Protein AF-A0A8S2PVN3-F1 (afdb_monomer_lite)

pLDDT: mean 72.05, std 14.39, range [41.06, 93.88]

Structure (mmCIF, N/CA/C/O backbone):
data_AF-A0A8S2PVN3-F1
#
_entry.id   AF-A0A8S2PVN3-F1
#
loop_
_atom_site.group_PDB
_atom_site.id
_atom_site.type_symbol
_atom_site.label_atom_id
_atom_site.label_alt_id
_atom_site.label_comp_id
_atom_site.label_asym_id
_atom_site.label_entity_id
_atom_site.label_seq_id
_atom_site.pdbx_PDB_ins_code
_atom_site.Cartn_x
_atom_site.Cartn_y
_atom_site.Cartn_z
_atom_site.occupancy
_atom_site.B_iso_or_equiv
_atom_site.auth_seq_id
_atom_site.auth_comp_id
_atom_site.auth_asym_id
_atom_site.auth_atom_id
_atom_site.pdbx_PDB_model_num
ATOM 1 N N . MET A 1 1 ? 20.230 3.480 2.250 1.00 49.75 1 MET A N 1
ATOM 2 C CA . MET A 1 1 ? 20.666 3.196 0.863 1.00 49.75 1 MET A CA 1
ATOM 3 C C . MET A 1 1 ? 20.665 1.687 0.604 1.00 49.75 1 MET A C 1
ATOM 5 O O . MET A 1 1 ? 21.725 1.094 0.499 1.00 49.75 1 MET A O 1
ATOM 9 N N . ILE A 1 2 ? 19.498 1.040 0.556 1.00 51.28 2 ILE A N 1
ATOM 10 C CA . ILE A 1 2 ? 19.405 -0.414 0.280 1.00 51.28 2 ILE A CA 1
ATOM 11 C C . ILE A 1 2 ? 18.597 -0.680 -1.004 1.00 51.28 2 ILE A C 1
ATOM 13 O O . ILE A 1 2 ? 18.928 -1.591 -1.748 1.00 51.28 2 ILE A O 1
ATOM 17 N N . ILE A 1 3 ? 17.634 0.186 -1.348 1.00 53.41 3 ILE A N 1
ATOM 18 C CA . ILE A 1 3 ? 16.773 0.025 -2.537 1.00 53.41 3 ILE A CA 1
ATOM 19 C C . ILE A 1 3 ? 17.538 0.222 -3.861 1.00 53.41 3 ILE A C 1
ATOM 21 O O . ILE A 1 3 ? 17.327 -0.536 -4.799 1.00 53.41 3 ILE A O 1
ATOM 25 N N . ILE A 1 4 ? 18.470 1.182 -3.937 1.00 52.50 4 ILE A N 1
ATOM 26 C CA . ILE A 1 4 ? 19.218 1.477 -5.180 1.00 52.50 4 ILE A CA 1
ATOM 27 C C . ILE A 1 4 ? 20.134 0.308 -5.583 1.00 52.50 4 ILE A C 1
ATOM 29 O O . ILE A 1 4 ? 20.344 0.070 -6.766 1.00 52.5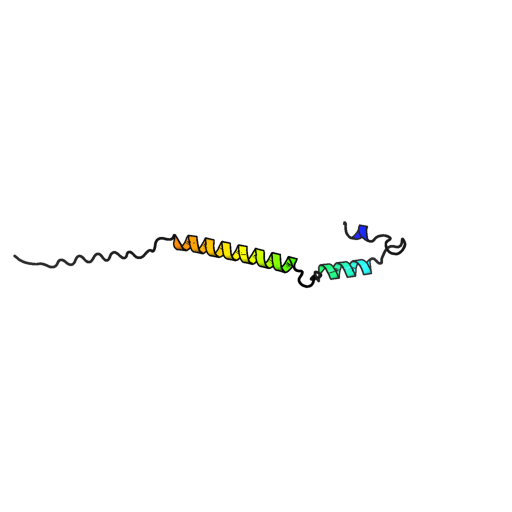0 4 ILE A O 1
ATOM 33 N N . ILE A 1 5 ? 20.649 -0.453 -4.611 1.00 53.19 5 ILE A N 1
ATOM 34 C CA . ILE A 1 5 ? 21.621 -1.525 -4.871 1.00 53.19 5 ILE A CA 1
ATOM 35 C C . ILE A 1 5 ? 20.957 -2.735 -5.545 1.00 53.19 5 ILE A C 1
ATOM 37 O O . ILE A 1 5 ? 21.614 -3.433 -6.309 1.00 53.19 5 ILE A O 1
ATOM 41 N N . ILE A 1 6 ? 19.661 -2.973 -5.313 1.00 60.12 6 ILE A N 1
ATOM 42 C CA . ILE A 1 6 ? 18.985 -4.181 -5.811 1.00 60.12 6 ILE A CA 1
ATOM 43 C C . ILE A 1 6 ? 18.770 -4.130 -7.332 1.00 60.12 6 ILE A C 1
ATOM 45 O O . ILE A 1 6 ? 18.754 -5.183 -7.952 1.00 60.12 6 ILE A O 1
ATOM 49 N N . PHE A 1 7 ? 18.663 -2.946 -7.948 1.00 61.75 7 PHE A N 1
ATOM 50 C CA . PHE A 1 7 ? 18.267 -2.805 -9.361 1.00 61.75 7 PHE A CA 1
ATOM 51 C C . PHE A 1 7 ? 19.406 -2.534 -10.357 1.00 61.75 7 PHE A C 1
ATOM 53 O O . PHE A 1 7 ? 19.141 -2.382 -11.552 1.00 61.75 7 PHE A O 1
ATOM 60 N N . LEU A 1 8 ? 20.662 -2.486 -9.906 1.00 61.59 8 LEU A N 1
ATOM 61 C CA . LEU A 1 8 ? 21.805 -2.340 -10.812 1.00 61.59 8 LEU A CA 1
ATOM 62 C C . LEU A 1 8 ? 21.921 -3.578 -11.705 1.00 61.59 8 LEU A C 1
ATOM 64 O O . LEU A 1 8 ? 21.773 -4.706 -11.237 1.00 61.59 8 LEU A O 1
ATOM 68 N N . THR A 1 9 ? 22.220 -3.380 -12.988 1.00 63.59 9 THR A N 1
ATOM 69 C CA . THR A 1 9 ? 22.492 -4.455 -13.965 1.00 63.59 9 THR A CA 1
ATOM 70 C C . THR A 1 9 ? 21.354 -5.451 -14.277 1.00 63.59 9 THR A C 1
ATOM 72 O O . THR A 1 9 ? 21.598 -6.449 -14.959 1.00 63.59 9 THR A O 1
ATOM 75 N N . ILE A 1 10 ? 20.106 -5.193 -13.855 1.00 73.81 10 ILE A N 1
ATOM 76 C CA . ILE A 1 10 ? 18.963 -6.099 -14.111 1.00 73.81 10 ILE A CA 1
ATOM 77 C C . ILE A 1 10 ? 18.530 -6.109 -15.592 1.00 73.81 10 ILE A C 1
ATOM 79 O O . ILE A 1 10 ? 18.037 -7.133 -16.068 1.00 73.81 10 ILE A O 1
ATOM 83 N N . ASP A 1 11 ? 18.760 -5.036 -16.363 1.00 75.31 11 ASP A N 1
ATOM 84 C CA . ASP A 1 11 ? 18.501 -5.030 -17.815 1.00 75.31 11 ASP A CA 1
ATOM 85 C C . ASP A 1 11 ? 19.712 -5.560 -18.600 1.00 75.31 11 ASP A C 1
ATOM 87 O O . ASP A 1 11 ? 20.456 -4.805 -19.228 1.00 75.31 11 ASP A O 1
ATOM 91 N N . ASN A 1 12 ? 19.939 -6.876 -18.554 1.00 75.06 12 ASN A N 1
ATOM 92 C CA . ASN A 1 12 ? 21.022 -7.549 -19.290 1.00 75.06 12 ASN A CA 1
ATOM 93 C C . ASN A 1 12 ? 22.420 -6.957 -19.018 1.00 75.06 12 ASN A C 1
ATOM 95 O O . ASN A 1 12 ? 23.225 -6.791 -19.937 1.00 75.06 12 ASN A O 1
ATOM 99 N N . GLY A 1 13 ? 22.717 -6.604 -17.765 1.00 75.19 13 GLY A N 1
ATOM 100 C CA . GLY A 1 13 ? 23.989 -5.972 -17.409 1.00 75.19 13 GLY A CA 1
ATOM 101 C C . GLY A 1 13 ? 23.999 -4.446 -17.534 1.00 75.19 13 GLY A C 1
ATOM 102 O O . GLY A 1 13 ? 25.021 -3.834 -17.235 1.00 75.19 13 GLY A O 1
ATOM 103 N N . ARG A 1 14 ? 22.892 -3.821 -17.955 1.00 75.81 14 ARG A N 1
ATOM 104 C CA . ARG A 1 14 ? 22.735 -2.362 -17.997 1.00 75.81 14 ARG A CA 1
ATOM 105 C C . ARG A 1 14 ? 21.927 -1.862 -16.810 1.00 75.81 14 ARG A C 1
ATOM 107 O O . ARG A 1 14 ? 21.030 -2.545 -16.311 1.00 75.81 14 ARG A O 1
ATOM 114 N N . ASP A 1 15 ? 22.260 -0.652 -16.386 1.00 78.31 15 ASP A N 1
ATOM 115 C CA . ASP A 1 15 ? 21.507 0.045 -15.358 1.00 78.31 15 ASP A CA 1
ATOM 116 C C . ASP A 1 15 ? 20.172 0.530 -15.915 1.00 78.31 15 ASP A C 1
ATOM 118 O O . ASP A 1 15 ? 20.071 0.993 -17.054 1.00 78.31 15 ASP A O 1
ATOM 122 N N . LEU A 1 16 ? 19.142 0.406 -15.085 1.00 80.00 16 LEU A N 1
ATOM 123 C CA . LEU A 1 16 ? 17.824 0.938 -15.382 1.00 80.00 16 LEU A CA 1
ATOM 124 C C . LEU A 1 16 ? 17.852 2.469 -15.271 1.00 80.00 16 LEU A C 1
ATOM 126 O O . LEU A 1 16 ? 18.569 3.018 -14.433 1.00 80.00 16 LEU A O 1
ATOM 130 N N . ASP A 1 17 ? 17.060 3.159 -16.096 1.00 84.88 17 ASP A N 1
ATOM 131 C CA . ASP A 1 17 ? 16.982 4.623 -16.055 1.00 84.88 17 ASP A CA 1
ATOM 132 C C . ASP A 1 17 ? 16.618 5.111 -14.642 1.00 84.88 17 ASP A C 1
ATOM 134 O O . ASP A 1 17 ? 15.639 4.670 -14.030 1.00 84.88 17 ASP A O 1
ATOM 138 N N . VAL A 1 18 ? 17.413 6.049 -14.130 1.00 83.81 18 VAL A N 1
ATOM 139 C CA . VAL A 1 18 ? 17.252 6.615 -12.790 1.00 83.81 18 VAL A CA 1
ATOM 140 C C . VAL A 1 18 ? 15.890 7.284 -12.659 1.00 83.81 18 VAL A C 1
ATOM 142 O O . VAL A 1 18 ? 15.222 7.093 -11.648 1.00 83.81 18 VAL A O 1
ATOM 145 N N . ASN A 1 19 ? 15.429 7.996 -13.690 1.00 85.50 19 ASN A N 1
ATOM 146 C CA . ASN A 1 19 ? 14.126 8.662 -13.645 1.00 85.50 19 ASN A CA 1
ATOM 147 C C . ASN A 1 19 ? 12.977 7.655 -13.552 1.00 85.50 19 ASN A C 1
ATOM 149 O O . ASN A 1 19 ? 11.997 7.890 -12.844 1.00 85.50 19 ASN A O 1
ATOM 153 N N . TYR A 1 20 ? 13.116 6.515 -14.226 1.00 84.44 20 TYR A N 1
ATOM 154 C CA . TYR A 1 20 ? 12.151 5.426 -14.164 1.00 84.44 20 TYR A CA 1
ATOM 155 C C . TYR A 1 20 ? 12.086 4.809 -12.759 1.00 84.44 20 TYR A C 1
ATOM 157 O O . TYR A 1 20 ? 11.000 4.655 -12.197 1.00 84.44 20 TYR A O 1
ATOM 165 N N . LEU A 1 21 ? 13.241 4.535 -12.143 1.00 85.25 21 LEU A N 1
ATOM 166 C CA . LEU A 1 21 ? 13.312 4.042 -10.763 1.00 85.25 21 LEU A CA 1
ATOM 167 C C . LEU A 1 21 ? 12.768 5.064 -9.754 1.00 85.25 21 LEU A C 1
ATOM 169 O O . LEU A 1 21 ? 12.031 4.692 -8.842 1.00 85.25 21 LEU A O 1
ATOM 173 N N . THR A 1 22 ? 13.081 6.350 -9.930 1.00 86.44 22 THR A N 1
ATOM 174 C CA . THR A 1 22 ? 12.555 7.436 -9.093 1.00 86.44 22 THR A CA 1
ATOM 175 C C . THR A 1 22 ? 11.037 7.541 -9.202 1.00 86.44 22 THR A C 1
ATOM 177 O O . THR A 1 22 ? 10.370 7.682 -8.181 1.00 86.44 22 THR A O 1
ATOM 180 N N . ALA A 1 23 ? 10.469 7.415 -10.403 1.00 85.94 23 ALA A N 1
ATOM 181 C CA . ALA A 1 23 ? 9.023 7.456 -10.597 1.00 85.94 23 ALA A CA 1
ATOM 182 C C . ALA A 1 23 ? 8.306 6.280 -9.911 1.00 85.94 23 ALA A C 1
ATOM 184 O O . ALA A 1 23 ? 7.271 6.479 -9.2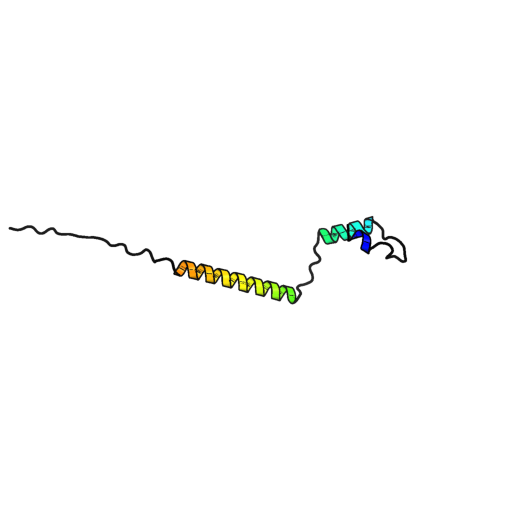76 1.00 85.94 23 ALA A O 1
ATOM 185 N N . ILE A 1 24 ? 8.863 5.065 -9.989 1.00 85.38 24 ILE A N 1
ATOM 186 C CA . ILE A 1 24 ? 8.327 3.895 -9.274 1.00 85.38 24 ILE A CA 1
ATOM 187 C C . ILE A 1 24 ? 8.416 4.100 -7.762 1.00 85.38 24 ILE A C 1
ATOM 189 O O . ILE A 1 24 ? 7.446 3.837 -7.053 1.00 85.38 24 ILE A O 1
ATOM 193 N N . TYR A 1 25 ? 9.562 4.583 -7.276 1.00 84.88 25 TYR A N 1
ATOM 194 C CA . TYR A 1 25 ? 9.764 4.849 -5.857 1.00 84.88 25 TYR A CA 1
ATOM 195 C C . TYR A 1 25 ? 8.743 5.852 -5.323 1.00 84.88 25 TYR A C 1
ATOM 197 O O . TYR A 1 25 ? 8.079 5.565 -4.331 1.00 84.88 25 TYR A O 1
ATOM 205 N N . GLU A 1 26 ? 8.582 6.999 -5.989 1.00 85.69 26 GLU A N 1
ATOM 206 C CA . GLU A 1 26 ? 7.617 8.009 -5.556 1.00 85.69 26 GLU A CA 1
ATOM 207 C C . GLU A 1 26 ? 6.185 7.473 -5.614 1.00 85.69 26 GLU A C 1
ATOM 209 O O . GLU A 1 26 ? 5.431 7.702 -4.678 1.00 85.69 26 GLU A O 1
ATOM 214 N N . ARG A 1 27 ? 5.830 6.668 -6.624 1.00 85.12 27 ARG A N 1
ATOM 215 C CA . ARG A 1 27 ? 4.494 6.064 -6.717 1.00 85.12 27 ARG A CA 1
ATOM 216 C C . ARG A 1 27 ? 4.188 5.096 -5.571 1.00 85.12 27 ARG A C 1
ATOM 218 O O . ARG A 1 27 ? 3.107 5.172 -5.006 1.00 85.12 27 ARG A O 1
ATOM 225 N N . ILE A 1 28 ? 5.119 4.205 -5.221 1.00 84.19 28 ILE A N 1
ATOM 226 C CA . ILE A 1 28 ? 4.950 3.267 -4.091 1.00 84.19 28 ILE A CA 1
ATOM 227 C C . ILE A 1 28 ? 4.965 4.019 -2.756 1.00 84.19 28 ILE A C 1
ATOM 229 O O . ILE A 1 28 ? 4.276 3.647 -1.812 1.00 84.19 28 ILE A O 1
ATOM 233 N N . ARG A 1 29 ? 5.768 5.082 -2.663 1.00 81.06 29 ARG A N 1
ATOM 234 C CA . ARG A 1 29 ? 5.829 5.933 -1.477 1.00 81.06 29 ARG A CA 1
ATOM 235 C C . ARG A 1 29 ? 4.517 6.684 -1.243 1.00 81.06 29 ARG A C 1
ATOM 237 O O . ARG A 1 29 ? 4.173 6.910 -0.086 1.00 81.06 29 ARG A O 1
ATOM 244 N N . THR A 1 30 ? 3.839 7.131 -2.301 1.00 83.88 30 THR A N 1
ATOM 245 C CA . THR A 1 30 ? 2.581 7.886 -2.186 1.00 83.88 30 THR A CA 1
ATOM 246 C C . THR A 1 30 ? 1.365 6.985 -2.063 1.00 83.88 30 THR A C 1
ATOM 248 O O . THR A 1 30 ? 0.482 7.284 -1.267 1.00 83.88 30 THR A O 1
ATOM 251 N N . ASP A 1 31 ? 1.339 5.892 -2.822 1.00 77.81 31 ASP A N 1
ATOM 252 C CA . ASP A 1 31 ? 0.246 4.931 -2.832 1.00 77.81 31 ASP A CA 1
ATOM 253 C C . ASP A 1 31 ? 0.774 3.598 -2.312 1.00 77.81 31 ASP A C 1
ATOM 255 O O . ASP A 1 31 ? 1.467 2.862 -3.023 1.00 77.81 31 ASP A O 1
ATOM 259 N N . GLU A 1 32 ? 0.440 3.278 -1.060 1.00 68.38 32 GLU A N 1
ATOM 260 C CA . GLU A 1 32 ? 0.708 1.947 -0.532 1.00 68.38 32 GLU A CA 1
ATOM 261 C C . GLU A 1 32 ? -0.064 0.936 -1.393 1.00 68.38 32 GLU A C 1
ATOM 263 O O . GLU A 1 32 ? -1.282 1.087 -1.559 1.00 68.38 32 GLU A O 1
ATOM 268 N N . PRO A 1 33 ? 0.606 -0.067 -1.994 1.00 64.38 33 PRO A N 1
ATOM 269 C CA . PRO A 1 33 ? -0.085 -1.097 -2.745 1.00 64.38 33 PRO A CA 1
ATOM 270 C C . PRO A 1 33 ? -1.003 -1.849 -1.784 1.00 64.38 33 PRO A C 1
ATOM 272 O O . PRO A 1 33 ? -0.574 -2.712 -1.022 1.00 64.38 33 PRO A O 1
ATOM 275 N N . CYS A 1 34 ? -2.282 -1.486 -1.816 1.00 62.75 34 CYS A N 1
ATOM 276 C CA . CYS A 1 34 ? -3.324 -2.151 -1.064 1.00 62.75 34 CYS A CA 1
ATOM 277 C C . CYS A 1 34 ? -3.466 -3.556 -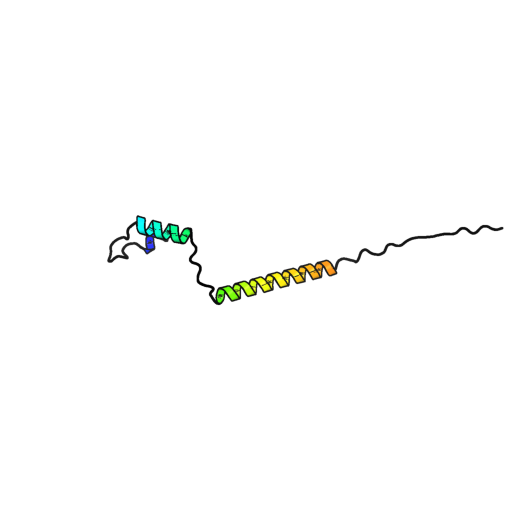1.650 1.00 62.75 34 CYS A C 1
ATOM 279 O O . CYS A 1 34 ? -3.991 -3.729 -2.750 1.00 62.75 34 CYS A O 1
ATOM 281 N N . SER A 1 35 ? -2.931 -4.561 -0.957 1.00 66.31 35 SER A N 1
ATOM 282 C CA . SER A 1 35 ? -3.251 -5.947 -1.273 1.00 66.31 35 SER A CA 1
ATOM 283 C C . SER A 1 35 ? -4.744 -6.119 -1.025 1.00 66.31 35 SER A C 1
ATOM 285 O O . SER A 1 35 ? -5.184 -5.922 0.112 1.00 66.31 35 SER A O 1
ATOM 287 N N . ASP A 1 36 ? -5.511 -6.438 -2.069 1.00 63.03 36 ASP A N 1
ATOM 288 C CA . ASP A 1 36 ? -6.946 -6.690 -1.958 1.00 63.03 36 ASP A CA 1
ATOM 289 C C . ASP A 1 36 ? -7.189 -7.681 -0.815 1.00 63.03 36 ASP A C 1
ATOM 291 O O . ASP A 1 36 ? -6.811 -8.845 -0.907 1.00 63.03 36 ASP A O 1
ATOM 295 N N . THR A 1 37 ? -7.739 -7.154 0.284 1.00 63.69 37 THR A N 1
ATOM 296 C CA . THR A 1 37 ? -8.124 -7.817 1.540 1.00 63.69 37 THR A CA 1
ATOM 297 C C . THR A 1 37 ? -7.770 -9.297 1.619 1.00 63.69 37 THR A C 1
ATOM 299 O O . THR A 1 37 ? -8.590 -10.167 1.313 1.00 63.69 37 THR A O 1
ATOM 302 N N . ASP A 1 38 ? -6.554 -9.565 2.080 1.00 68.81 38 ASP A N 1
ATOM 303 C CA . ASP A 1 38 ? -6.104 -10.919 2.334 1.00 68.81 38 ASP A CA 1
ATOM 304 C C . ASP A 1 38 ? -6.831 -11.504 3.558 1.00 68.81 38 ASP A C 1
ATOM 306 O O . ASP A 1 38 ? -7.265 -10.784 4.465 1.00 68.81 38 ASP A O 1
ATOM 310 N N . HIS A 1 39 ? -6.963 -12.826 3.613 1.00 74.69 39 HIS A N 1
ATOM 311 C CA . HIS A 1 39 ? -7.533 -13.536 4.763 1.00 74.69 39 HIS A CA 1
ATOM 312 C C . HIS A 1 39 ? -6.817 -13.168 6.077 1.00 74.69 39 HIS A C 1
ATOM 314 O O . HIS A 1 39 ? -7.459 -13.035 7.119 1.00 74.69 39 HIS A O 1
ATOM 320 N N . LEU A 1 40 ? -5.511 -12.894 6.014 1.00 77.81 40 LEU A N 1
ATOM 321 C CA . LEU A 1 40 ? -4.718 -12.382 7.132 1.00 77.81 40 LEU A CA 1
ATOM 322 C C . LEU A 1 40 ? -5.219 -11.020 7.637 1.00 77.81 40 LEU A C 1
ATOM 324 O O . LEU A 1 40 ? -5.300 -10.807 8.843 1.00 77.81 40 LEU A O 1
ATOM 328 N N . THR A 1 41 ? -5.646 -10.114 6.751 1.00 79.38 41 THR A N 1
ATOM 329 C CA . THR A 1 41 ? -6.224 -8.820 7.151 1.00 79.38 41 THR A CA 1
ATOM 330 C C . THR A 1 41 ? -7.532 -8.997 7.925 1.00 79.38 41 THR A C 1
ATOM 332 O O . THR A 1 41 ? -7.822 -8.216 8.830 1.00 79.38 41 THR A O 1
ATOM 335 N N . GLN A 1 42 ? -8.332 -10.017 7.599 1.00 82.06 42 GLN A N 1
ATOM 336 C CA . GLN A 1 42 ? -9.560 -10.320 8.342 1.00 82.06 42 GLN A CA 1
ATOM 337 C C . GLN A 1 42 ? -9.254 -10.858 9.742 1.00 82.06 42 GLN A C 1
ATOM 339 O O . GLN A 1 42 ? -9.896 -10.434 10.700 1.00 82.06 42 GLN A O 1
ATOM 344 N N . VAL A 1 43 ? -8.246 -11.728 9.868 1.00 86.38 43 VAL A N 1
ATOM 345 C CA . VAL A 1 43 ? -7.786 -12.240 11.168 1.00 86.38 43 VAL A CA 1
ATOM 346 C C . VAL A 1 43 ? -7.276 -11.100 12.047 1.00 86.38 43 VAL A C 1
ATOM 348 O O . VAL A 1 43 ? -7.729 -10.970 13.177 1.00 86.38 43 VAL A O 1
ATOM 351 N N . VAL A 1 44 ? -6.442 -10.206 11.509 1.00 86.81 44 VAL A N 1
ATOM 352 C CA . VAL A 1 44 ? -5.933 -9.041 12.256 1.00 86.81 44 VAL A CA 1
ATOM 353 C C . VAL A 1 44 ? -7.072 -8.127 12.724 1.00 86.81 44 VAL A C 1
ATOM 355 O O . VAL A 1 44 ? -7.078 -7.674 13.867 1.00 86.81 44 VAL A O 1
ATOM 358 N N . LYS A 1 45 ? -8.082 -7.879 11.877 1.00 88.00 45 LYS A N 1
ATOM 359 C CA . LYS A 1 45 ? -9.272 -7.103 12.275 1.00 88.00 45 LYS A CA 1
ATOM 360 C C . LYS A 1 45 ? -10.066 -7.791 13.387 1.00 88.00 45 LYS A C 1
ATOM 362 O O . LYS A 1 45 ? -10.557 -7.120 14.294 1.00 88.00 45 LYS A O 1
ATOM 367 N N . PHE A 1 46 ? -10.207 -9.110 13.311 1.00 90.75 46 PHE A N 1
ATOM 368 C CA . PHE A 1 46 ? -10.901 -9.891 14.327 1.00 90.75 46 PHE A CA 1
ATOM 369 C C . PHE A 1 46 ? -10.152 -9.869 15.665 1.00 90.75 46 PHE A C 1
ATOM 371 O O . PHE A 1 46 ? -10.764 -9.604 16.694 1.00 90.75 46 PHE A O 1
ATOM 378 N N . GLU A 1 47 ? -8.831 -10.050 15.651 1.00 90.81 47 GLU A N 1
ATOM 379 C CA . GLU A 1 47 ? -7.989 -9.957 16.848 1.00 90.81 47 GLU A CA 1
ATOM 380 C C . GLU A 1 47 ? -8.100 -8.583 17.519 1.00 90.81 47 GLU A C 1
ATOM 382 O O . GLU A 1 47 ? -8.317 -8.517 18.728 1.00 90.81 4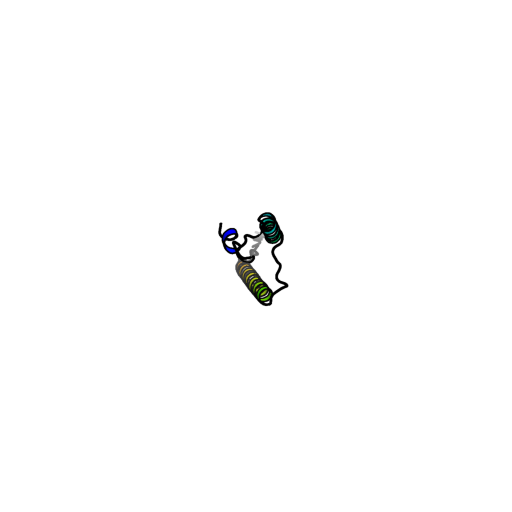7 GLU A O 1
ATOM 387 N N . GLN A 1 48 ? -8.046 -7.491 16.746 1.00 91.62 48 GLN A N 1
ATOM 388 C CA . GLN A 1 48 ? -8.229 -6.143 17.294 1.00 91.62 48 GLN A CA 1
ATOM 389 C C . GLN A 1 48 ? -9.612 -5.967 17.934 1.00 91.62 48 GLN A C 1
ATOM 391 O O . GLN A 1 48 ? -9.725 -5.405 19.019 1.00 91.62 48 GLN A O 1
ATOM 396 N N . THR A 1 49 ? -10.656 -6.508 17.301 1.00 93.88 49 THR A N 1
ATOM 397 C CA . THR A 1 49 ? -12.025 -6.450 17.838 1.00 93.88 49 THR A CA 1
ATOM 398 C C . THR A 1 49 ? -12.128 -7.163 19.190 1.00 93.88 49 THR A C 1
ATOM 400 O O . THR A 1 49 ? -12.748 -6.639 20.112 1.00 93.88 49 THR A O 1
ATOM 403 N N . LEU A 1 50 ? -11.491 -8.331 19.335 1.00 93.88 50 LEU A N 1
ATOM 404 C CA . LEU A 1 50 ? -11.474 -9.071 20.600 1.00 93.88 50 LEU A CA 1
ATOM 405 C C . LEU A 1 50 ? -10.734 -8.316 21.713 1.00 93.88 50 LEU A C 1
ATOM 407 O O . LEU A 1 50 ? -11.162 -8.349 22.867 1.00 93.88 50 LEU A O 1
ATOM 411 N N . ILE A 1 51 ? -9.630 -7.640 21.379 1.00 92.81 51 ILE A N 1
ATOM 412 C CA . ILE A 1 51 ? -8.872 -6.818 22.333 1.00 92.81 51 ILE A CA 1
ATOM 413 C C . ILE A 1 51 ? -9.739 -5.658 22.832 1.00 92.81 51 ILE A C 1
ATOM 415 O O . ILE A 1 51 ? -9.848 -5.449 24.041 1.00 92.81 51 ILE A O 1
ATOM 419 N N . ASP A 1 52 ? -10.400 -4.950 21.917 1.00 91.81 52 ASP A N 1
ATOM 420 C CA . ASP A 1 52 ? -11.251 -3.807 22.249 1.00 91.81 52 ASP A CA 1
ATOM 421 C C . ASP A 1 52 ? -12.446 -4.230 23.125 1.00 91.81 52 ASP A C 1
ATOM 423 O O . ASP A 1 52 ? -12.785 -3.556 24.104 1.00 91.81 52 ASP A O 1
ATOM 427 N N . GLU A 1 53 ? -13.064 -5.378 22.821 1.00 91.94 53 GLU A N 1
ATOM 428 C CA . GLU A 1 53 ? -14.141 -5.948 23.634 1.00 91.94 53 GLU A CA 1
ATOM 429 C C . GLU A 1 53 ? -13.648 -6.278 25.050 1.00 91.94 53 GLU A C 1
ATOM 431 O O . GLU A 1 53 ? -14.272 -5.873 26.035 1.00 91.94 53 GLU A O 1
ATOM 436 N N . PHE A 1 54 ? -12.494 -6.935 25.172 1.00 90.06 54 PHE A N 1
ATOM 437 C CA . PHE A 1 54 ? -11.901 -7.262 26.466 1.00 90.06 54 PHE A CA 1
ATOM 438 C C . PHE A 1 54 ? -11.575 -6.013 27.302 1.00 90.06 54 PHE A C 1
ATOM 440 O O . PHE A 1 54 ? -11.869 -5.979 28.503 1.00 90.06 54 PHE A O 1
ATOM 447 N N . GLU A 1 55 ? -11.013 -4.966 26.691 1.00 88.12 55 GLU A N 1
ATOM 448 C CA . GLU A 1 55 ? -10.776 -3.690 27.372 1.00 88.12 55 GLU A CA 1
ATOM 449 C C . GLU A 1 55 ? -12.082 -3.046 27.847 1.00 88.12 55 GLU A C 1
ATOM 451 O O . GLU A 1 55 ? -12.154 -2.537 28.969 1.00 88.12 55 GLU A O 1
ATOM 456 N N . SER A 1 56 ? -13.127 -3.081 27.015 1.00 86.56 56 SER A N 1
ATOM 457 C CA . SER A 1 56 ? -14.428 -2.500 27.351 1.00 86.56 56 SER A CA 1
ATOM 458 C C . SER A 1 56 ? -15.073 -3.196 28.555 1.00 86.56 56 SER A C 1
ATOM 460 O O . SER A 1 56 ? -15.521 -2.529 29.490 1.00 86.56 56 SER A O 1
ATOM 462 N N . LEU A 1 57 ? -15.033 -4.531 28.588 1.00 88.38 57 LEU A N 1
ATOM 463 C CA . LEU A 1 57 ? -15.555 -5.339 29.688 1.00 88.38 57 LEU A CA 1
ATOM 464 C C . LEU A 1 57 ? -14.737 -5.146 30.966 1.00 88.38 57 LEU A C 1
ATOM 466 O O . LEU A 1 57 ? -15.300 -5.065 32.059 1.00 88.38 57 LEU A O 1
ATOM 470 N N . SER A 1 58 ? -13.416 -5.011 30.835 1.00 85.62 58 SER A N 1
ATOM 471 C CA . SER A 1 58 ? -12.532 -4.730 31.967 1.00 85.62 58 SER A CA 1
ATOM 472 C C . SER A 1 58 ? -12.865 -3.379 32.605 1.00 85.62 58 SER A C 1
ATOM 474 O O . SER A 1 58 ? -13.087 -3.324 33.816 1.00 85.62 58 SER A O 1
ATOM 476 N N . ARG A 1 59 ? -13.024 -2.314 31.804 1.00 82.62 59 ARG A N 1
ATOM 477 C CA . ARG A 1 59 ? -13.439 -0.984 32.294 1.00 82.62 59 ARG A CA 1
ATOM 478 C C . ARG A 1 59 ? -14.823 -1.006 32.943 1.00 82.62 59 ARG A C 1
ATOM 480 O O . ARG A 1 59 ? -15.026 -0.371 33.976 1.00 82.62 59 ARG A O 1
ATOM 487 N N . GLN A 1 60 ? -15.770 -1.755 32.378 1.00 73.75 60 GLN A N 1
ATOM 488 C CA . GLN A 1 60 ? -17.103 -1.902 32.966 1.00 73.75 60 GLN A CA 1
ATOM 489 C C . GLN A 1 60 ? -17.039 -2.582 34.342 1.00 73.75 60 GLN A C 1
ATOM 491 O O . GLN A 1 60 ? -17.657 -2.116 35.296 1.00 73.75 60 GLN A O 1
ATOM 496 N N . SER A 1 61 ? -16.213 -3.623 34.477 1.00 75.31 61 SER A N 1
ATOM 497 C CA . SER A 1 61 ? -16.025 -4.326 35.750 1.00 75.31 61 SER A CA 1
ATOM 498 C C . SER A 1 61 ? -15.383 -3.461 36.848 1.00 75.31 61 SER A C 1
ATOM 500 O O . SER A 1 61 ? -15.587 -3.721 38.035 1.00 75.31 61 SER A O 1
ATOM 502 N N . GLU A 1 62 ? -14.613 -2.434 36.476 1.00 73.88 62 GLU A N 1
ATOM 503 C CA . GLU A 1 62 ? -14.053 -1.449 37.409 1.00 73.88 62 GLU A CA 1
ATOM 504 C C . GLU A 1 62 ? -15.104 -0.424 37.858 1.00 73.88 62 GLU A C 1
ATOM 506 O O . GLU A 1 62 ? -15.131 -0.051 39.032 1.00 73.88 62 GLU A O 1
ATOM 511 N N . LEU A 1 63 ? -16.007 -0.016 36.961 1.00 65.69 63 LEU A N 1
ATOM 512 C CA . LEU A 1 63 ? -17.122 0.885 37.275 1.00 65.69 63 LEU A CA 1
ATOM 513 C C . LEU A 1 63 ? -18.151 0.227 38.203 1.00 65.69 63 LEU A C 1
ATOM 515 O O . LEU A 1 63 ? -18.627 0.871 39.137 1.00 65.69 63 LEU A O 1
ATOM 519 N N . ASP A 1 64 ? -18.423 -1.065 38.020 1.00 66.81 64 ASP A N 1
ATOM 520 C CA . ASP A 1 64 ? -19.359 -1.826 38.859 1.00 66.81 64 ASP A CA 1
ATOM 521 C C . ASP A 1 64 ? -18.829 -2.076 40.290 1.00 66.81 64 ASP A C 1
ATOM 523 O O . ASP A 1 64 ? -19.577 -2.490 41.177 1.00 66.81 64 ASP A O 1
ATOM 527 N N . LYS A 1 65 ? -17.537 -1.815 40.550 1.00 65.31 65 LYS A N 1
ATOM 528 C CA . LYS A 1 65 ? -16.926 -1.885 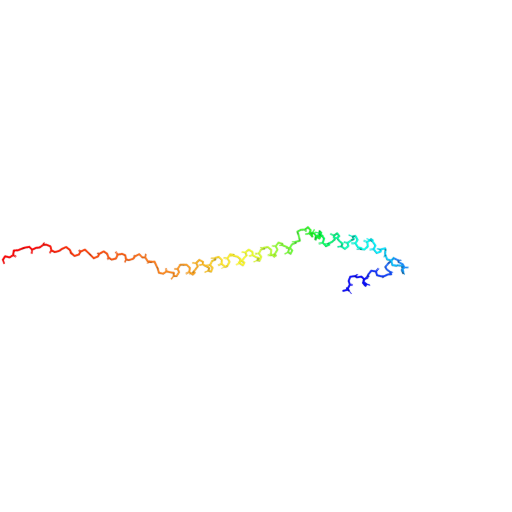41.892 1.00 65.31 65 LYS A CA 1
ATOM 529 C C . LYS A 1 65 ? -17.027 -0.574 42.676 1.00 65.31 65 LYS A C 1
ATOM 531 O O . LYS A 1 65 ? -16.648 -0.553 43.850 1.00 65.31 65 LYS A O 1
ATOM 536 N N . LEU A 1 66 ? -17.509 0.514 42.071 1.00 61.28 66 LEU A N 1
ATOM 537 C CA . LEU A 1 66 ? -17.693 1.775 42.785 1.00 61.28 66 LEU A CA 1
ATOM 538 C C . LEU A 1 66 ? -18.883 1.660 43.753 1.00 61.28 66 LEU A C 1
ATOM 540 O O . LEU A 1 66 ? -19.966 1.233 43.351 1.00 61.28 66 LEU A O 1
ATOM 544 N N . PRO A 1 67 ? -18.723 2.039 45.036 1.00 59.84 67 PRO A N 1
ATOM 545 C CA . PRO A 1 67 ? -19.827 1.995 45.981 1.00 59.84 67 PRO A CA 1
ATOM 546 C C . PRO A 1 67 ? -20.928 2.956 45.522 1.00 59.84 67 PRO A C 1
ATOM 548 O O . PRO A 1 67 ? -20.688 4.148 45.327 1.00 59.84 67 PRO A O 1
ATOM 551 N N . SER A 1 68 ? -22.144 2.427 45.368 1.00 60.44 68 SER A N 1
ATOM 552 C CA . SER A 1 68 ? -23.363 3.200 45.122 1.00 60.44 68 SER A CA 1
ATOM 553 C C . SER A 1 68 ? -23.542 4.237 46.236 1.00 60.44 68 SER A C 1
ATOM 555 O O . SER A 1 68 ? -24.053 3.933 47.313 1.00 60.44 68 SER A O 1
ATOM 557 N N . SER A 1 69 ? -23.111 5.475 45.983 1.00 62.56 69 SER A N 1
ATOM 558 C CA . SER A 1 69 ? -23.348 6.632 46.847 1.00 62.56 69 SER A CA 1
ATOM 559 C C . SER A 1 69 ? -24.833 6.996 46.801 1.00 62.56 69 SER A C 1
ATOM 561 O O . SER A 1 69 ? -25.257 7.903 46.086 1.00 62.56 69 SER A O 1
ATOM 563 N N . SER A 1 70 ? -25.654 6.266 47.545 1.00 59.31 70 SER A N 1
ATOM 564 C CA . SER A 1 70 ? -27.054 6.601 47.797 1.00 59.31 70 SER A CA 1
ATOM 565 C C . SER A 1 70 ? -27.432 6.138 49.195 1.00 59.31 70 SER A C 1
ATOM 567 O O . SER A 1 70 ? -28.219 5.217 49.360 1.00 59.31 70 SER A O 1
ATOM 569 N N . ASP A 1 71 ? -26.853 6.787 50.203 1.00 57.34 71 ASP A N 1
ATOM 570 C CA . ASP A 1 71 ? -27.347 6.694 51.577 1.00 57.34 71 ASP A CA 1
ATOM 571 C C . ASP A 1 71 ? -27.534 8.114 52.131 1.00 57.34 71 ASP A C 1
ATOM 573 O O . ASP A 1 71 ? -26.767 8.643 52.936 1.00 57.34 71 ASP A O 1
ATOM 577 N N . SER A 1 72 ? -28.556 8.799 51.610 1.00 58.34 72 SER A N 1
ATOM 578 C CA . SER A 1 72 ? -29.031 10.068 52.158 1.00 58.34 72 SER A CA 1
ATOM 579 C C . SER A 1 72 ? -29.787 9.788 53.456 1.00 58.34 72 SER A C 1
ATOM 581 O O . SER A 1 72 ? -31.009 9.622 53.471 1.00 58.34 72 SER A O 1
ATOM 583 N N . ARG A 1 73 ? -29.050 9.718 54.563 1.00 54.38 73 ARG A N 1
ATOM 584 C CA . ARG A 1 73 ? -29.611 9.588 55.906 1.00 54.38 73 ARG A CA 1
ATOM 585 C C . ARG A 1 73 ? -30.254 10.919 56.316 1.00 54.38 73 ARG A C 1
ATOM 587 O O . ARG A 1 73 ? -29.602 11.807 56.854 1.00 54.38 73 ARG A O 1
ATOM 594 N N . VAL A 1 74 ? -31.541 11.069 56.005 1.00 58.62 74 VAL A N 1
ATOM 595 C CA . VAL A 1 74 ? -32.389 12.176 56.470 1.00 58.62 74 VAL A CA 1
ATOM 596 C C . VAL A 1 74 ? -32.603 12.011 57.976 1.00 58.62 74 VAL A C 1
ATOM 598 O O . VAL A 1 74 ? -33.444 11.223 58.401 1.00 58.62 74 VAL A O 1
ATOM 601 N N . ASP A 1 75 ? -31.841 12.740 58.790 1.00 51.62 75 ASP A N 1
ATOM 602 C CA . ASP A 1 75 ? -32.100 12.841 60.226 1.00 51.62 75 ASP A CA 1
ATOM 603 C C . ASP A 1 75 ? -33.232 13.852 60.460 1.00 51.62 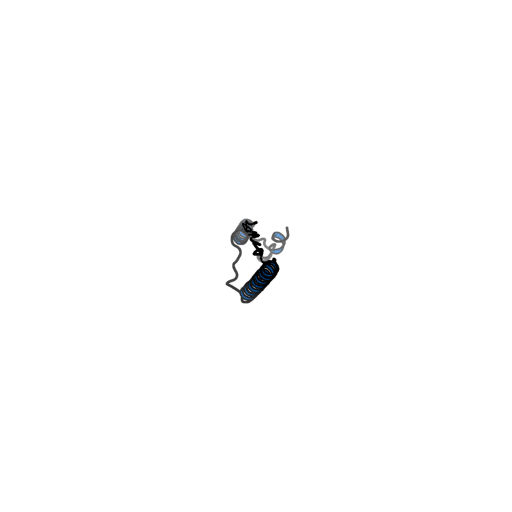75 ASP A C 1
ATOM 605 O O . ASP A 1 75 ? -33.053 15.067 60.374 1.00 51.62 75 ASP A O 1
ATOM 609 N N . ARG A 1 76 ? -34.447 13.333 60.657 1.00 56.75 76 ARG A N 1
ATOM 610 C CA . ARG A 1 76 ? -35.650 14.112 60.967 1.00 56.75 76 ARG A CA 1
ATOM 611 C C . ARG A 1 76 ? -36.061 13.813 62.408 1.00 56.75 76 ARG A C 1
ATOM 613 O O . ARG A 1 76 ? -37.028 13.098 62.649 1.00 56.75 76 ARG A O 1
ATOM 620 N N . THR A 1 77 ? -35.341 14.360 63.381 1.00 55.53 77 THR A N 1
ATOM 621 C CA . THR A 1 77 ? -35.787 14.351 64.780 1.00 55.53 77 THR A CA 1
ATOM 622 C C . THR A 1 77 ? -36.734 15.527 65.025 1.00 55.53 77 THR A C 1
ATOM 624 O O . THR A 1 77 ? -36.342 16.657 65.296 1.00 55.53 77 THR A O 1
ATOM 627 N N . ASN A 1 78 ? -38.028 15.243 64.871 1.00 54.16 78 ASN A N 1
ATOM 628 C CA . ASN A 1 78 ? -39.132 16.094 65.298 1.00 54.16 78 ASN A CA 1
ATOM 629 C C . ASN A 1 78 ? -39.586 15.642 66.694 1.00 54.16 78 ASN A C 1
ATOM 631 O O . ASN A 1 78 ? -40.262 14.620 66.814 1.00 54.16 78 ASN A O 1
ATOM 635 N N . HIS A 1 79 ? -39.243 16.396 67.737 1.00 55.22 79 HIS A N 1
ATOM 636 C CA . HIS A 1 79 ? -39.813 16.220 69.074 1.00 55.22 79 HIS A CA 1
ATOM 637 C C . HIS A 1 79 ? -40.330 17.556 69.613 1.00 55.22 79 HIS A C 1
ATOM 639 O O . HIS A 1 79 ? -39.698 18.205 70.439 1.00 55.22 79 HIS A O 1
ATOM 645 N N . ASN A 1 80 ? -41.523 17.935 69.150 1.00 51.81 80 ASN A N 1
ATOM 646 C CA . ASN A 1 80 ? -42.426 18.793 69.910 1.00 51.81 80 ASN A CA 1
ATOM 647 C C . ASN A 1 80 ? -43.314 17.910 70.798 1.00 51.81 80 ASN A C 1
ATOM 649 O O . ASN A 1 80 ? -44.112 17.124 70.289 1.00 51.81 80 ASN A O 1
ATOM 653 N N . GLY A 1 81 ? -43.197 18.075 72.115 1.00 43.84 81 GLY A N 1
ATOM 654 C CA . GLY A 1 81 ? -44.052 17.446 73.120 1.00 43.84 81 GLY A CA 1
ATOM 655 C C . GLY A 1 81 ? -43.953 18.199 74.443 1.00 43.84 81 GLY A C 1
ATOM 656 O O . GLY A 1 81 ? -43.064 17.941 75.243 1.00 43.84 81 GLY A O 1
ATOM 657 N N . ILE A 1 82 ? -44.842 19.180 74.605 1.00 48.59 82 ILE A N 1
ATOM 658 C CA . ILE A 1 82 ? -45.117 19.958 75.822 1.00 48.59 82 ILE A CA 1
ATOM 659 C C . ILE A 1 82 ? -45.822 19.054 76.861 1.00 48.59 82 ILE A C 1
ATOM 661 O O . ILE A 1 82 ? -46.390 18.030 76.482 1.00 48.59 82 ILE A O 1
ATOM 665 N N . VAL A 1 83 ? -45.897 19.544 78.110 1.00 44.81 83 VAL A N 1
ATOM 666 C CA . VAL A 1 83 ? -46.781 19.166 79.245 1.00 44.81 83 VAL A CA 1
ATOM 667 C C . VAL A 1 83 ? -46.051 18.261 80.260 1.00 44.81 83 VAL A C 1
ATOM 669 O O . VAL A 1 83 ? -45.537 17.217 79.885 1.00 44.81 83 VAL A O 1
ATOM 672 N N . SER A 1 84 ? -45.903 18.597 81.549 1.00 41.06 84 SER A N 1
ATOM 673 C CA . SER A 1 84 ? -46.707 19.435 82.451 1.00 41.06 84 SER A CA 1
ATOM 674 C C . SER A 1 84 ? -45.867 20.057 83.565 1.00 41.06 84 SER A C 1
ATOM 676 O O . SER A 1 84 ? -44.827 19.455 83.910 1.00 41.06 84 SER A O 1
#

Organism: NCBI:txid392030

Secondary structure (DSSP, 8-state):
--HHHHTTTTBTTBPPPHHHHHHHHHHHHHS-------HHHHHHHHHHHHHHHHHHHHHHHHHTTS------------------

Sequence (84 aa):
MIIIIIFLTIDNGRDLDVNYLTAIYERIRTDEPCSDTDHLTQVVKFEQTLIDEFESLSRQSELDKLPSSSDSRVDRTNHNGIVS

Radius of gyration: 35.42 Å; chains: 1; bounding box: 71×34×102 Å

Foldseek 3Di:
DPVLVVQQCPPVHHGDDPVVVVVVVVCCVVDVPPDPDDPVNVVVVVVVVVVVVVVVVVVVVVVVPDPPPPDPPPPDDDDDDDDD